Protein AF-A0A6A4AJ02-F1 (afdb_monomer_lite)

Radius of gyration: 14.38 Å; chains: 1; bounding box: 36×28×30 Å

Secondary structure (DSSP, 8-state):
-HHHHHHHHHHHHTT--HHHHHHHHT--HHHHHHHHHHHHHTT--S---PPP----

Organism: NCBI:txid53985

Foldseek 3Di:
DVVLLCQLCVVVVVVDDLVVSCVVSVHDSVVSVVSNVVVVCVVDPPDPPPPDPDDD

pLDDT: mean 75.77, std 13.89, range [49.69, 92.0]

Structure (mmCIF, N/CA/C/O backbone):
data_AF-A0A6A4AJ02-F1
#
_entry.id   AF-A0A6A4AJ02-F1
#
loop_
_atom_site.group_PDB
_atom_site.id
_atom_site.type_symbol
_atom_site.label_atom_id
_atom_site.label_alt_id
_atom_site.label_comp_id
_atom_site.label_asym_id
_atom_site.label_entity_id
_atom_site.label_seq_id
_atom_site.pdbx_PDB_ins_code
_atom_site.Cartn_x
_atom_site.Cartn_y
_atom_site.Cartn_z
_atom_site.occupancy
_atom_site.B_iso_or_equiv
_atom_site.auth_seq_id
_atom_site.auth_comp_id
_atom_site.auth_asym_id
_atom_site.auth_atom_id
_atom_site.pdbx_PDB_model_num
ATOM 1 N N . MET A 1 1 ? 1.711 8.226 8.695 1.00 54.44 1 MET A N 1
ATOM 2 C CA . MET A 1 1 ? 1.106 7.449 7.586 1.00 54.44 1 MET A CA 1
ATOM 3 C C . MET A 1 1 ? -0.253 6.831 7.943 1.00 54.44 1 MET A C 1
ATOM 5 O O . MET A 1 1 ? -0.737 6.038 7.155 1.00 54.44 1 MET A O 1
ATOM 9 N N . GLU A 1 2 ? -0.909 7.141 9.071 1.00 54.75 2 GLU A N 1
ATOM 10 C CA . GLU A 1 2 ? -2.133 6.415 9.476 1.00 54.75 2 GLU A CA 1
ATOM 11 C C . GLU A 1 2 ? -3.281 6.527 8.446 1.00 54.75 2 GLU A C 1
ATOM 13 O O . GLU A 1 2 ? -3.848 5.512 8.043 1.00 54.75 2 GLU A O 1
ATOM 18 N N . ARG A 1 3 ? -3.508 7.730 7.891 1.00 66.56 3 ARG A N 1
ATOM 19 C CA . ARG A 1 3 ? -4.444 7.975 6.771 1.00 66.56 3 ARG A CA 1
ATOM 20 C C . ARG A 1 3 ? -4.004 7.328 5.450 1.00 66.56 3 ARG A C 1
ATOM 22 O O . ARG A 1 3 ? -4.810 6.720 4.755 1.00 66.56 3 ARG A O 1
ATOM 29 N N . GLU A 1 4 ? -2.717 7.411 5.116 1.00 68.88 4 GLU A N 1
ATOM 30 C CA . GLU A 1 4 ? -2.158 6.844 3.874 1.00 68.88 4 GLU A CA 1
ATOM 31 C C . GLU A 1 4 ? -2.152 5.307 3.874 1.00 68.88 4 GLU A C 1
ATOM 33 O O . GLU A 1 4 ? -2.330 4.671 2.833 1.00 68.88 4 GLU A O 1
ATOM 38 N N . ARG A 1 5 ? -1.994 4.698 5.053 1.00 73.25 5 ARG A N 1
ATOM 39 C CA . ARG A 1 5 ? -2.028 3.248 5.258 1.00 73.25 5 ARG A CA 1
ATOM 40 C C . ARG A 1 5 ? -3.399 2.680 4.904 1.00 73.25 5 ARG A C 1
ATOM 42 O O . ARG A 1 5 ? -3.472 1.651 4.235 1.00 73.25 5 ARG A O 1
ATOM 49 N N . GLY A 1 6 ? -4.468 3.377 5.297 1.00 76.25 6 GLY A N 1
ATOM 50 C CA . GLY A 1 6 ? -5.844 3.035 4.934 1.00 76.25 6 GLY A CA 1
ATOM 51 C C . GLY A 1 6 ? -6.059 3.039 3.421 1.00 76.25 6 GLY A C 1
ATOM 52 O O . GLY A 1 6 ? -6.610 2.081 2.879 1.00 76.25 6 GLY A O 1
ATOM 53 N N . SER A 1 7 ? -5.528 4.049 2.727 1.00 82.25 7 SER A N 1
ATOM 54 C CA . SER A 1 7 ? -5.588 4.132 1.264 1.00 82.25 7 SER A CA 1
ATOM 55 C C . SER A 1 7 ? -4.830 2.987 0.590 1.00 82.25 7 SER A C 1
ATOM 57 O O . SER A 1 7 ? -5.394 2.308 -0.259 1.00 82.25 7 SER A O 1
ATOM 59 N N . ILE A 1 8 ? -3.588 2.693 0.993 1.00 86.44 8 ILE A N 1
ATOM 60 C CA . ILE A 1 8 ? -2.796 1.592 0.409 1.00 86.44 8 ILE A CA 1
ATOM 61 C C . ILE A 1 8 ? -3.483 0.231 0.612 1.00 86.44 8 ILE A C 1
ATOM 63 O O . ILE A 1 8 ? -3.587 -0.560 -0.329 1.00 86.44 8 ILE A O 1
ATOM 67 N N . ILE A 1 9 ? -3.985 -0.038 1.821 1.00 81.44 9 ILE A N 1
ATOM 68 C CA . ILE A 1 9 ? -4.687 -1.288 2.145 1.00 81.44 9 ILE A CA 1
ATOM 69 C C . ILE A 1 9 ? -6.012 -1.382 1.372 1.00 81.44 9 ILE A C 1
ATOM 71 O O . ILE A 1 9 ? -6.323 -2.440 0.822 1.00 81.44 9 ILE A O 1
ATOM 75 N N . GLY A 1 10 ? -6.769 -0.285 1.271 1.00 84.94 10 GLY A N 1
ATOM 76 C CA . GLY A 1 10 ? -8.012 -0.220 0.498 1.00 84.94 10 GLY A CA 1
ATOM 77 C C . GLY A 1 10 ? -7.788 -0.466 -0.995 1.00 84.94 10 GLY A C 1
ATOM 78 O O . GLY A 1 10 ? -8.488 -1.271 -1.610 1.00 84.94 10 GLY A O 1
ATOM 79 N N . LEU A 1 11 ? -6.744 0.135 -1.566 1.00 85.06 11 LEU A N 1
ATOM 80 C CA . LEU A 1 11 ? -6.358 -0.079 -2.959 1.00 85.06 11 LEU A CA 1
ATOM 81 C C . LEU A 1 11 ? -5.920 -1.531 -3.217 1.00 85.06 11 LEU A C 1
ATOM 83 O O . LEU A 1 11 ? -6.281 -2.113 -4.242 1.00 85.06 11 LEU A O 1
ATOM 87 N N . ARG A 1 12 ? -5.197 -2.148 -2.270 1.00 84.00 12 ARG A N 1
ATOM 88 C CA . ARG A 1 12 ? -4.830 -3.572 -2.328 1.00 84.00 12 ARG A CA 1
ATOM 89 C C . ARG A 1 12 ? -6.049 -4.491 -2.227 1.00 84.00 12 ARG A C 1
ATOM 91 O O . ARG A 1 12 ? -6.081 -5.511 -2.912 1.00 84.00 12 ARG A O 1
ATOM 98 N N . LYS A 1 13 ? -7.059 -4.137 -1.422 1.00 83.25 13 LYS A N 1
ATOM 99 C CA . LYS A 1 13 ? -8.332 -4.876 -1.322 1.00 83.25 13 LYS A CA 1
ATOM 100 C C . LYS A 1 13 ? -9.099 -4.867 -2.649 1.00 83.25 13 LYS A C 1
ATOM 102 O O . LYS A 1 13 ? -9.660 -5.889 -3.025 1.00 83.25 13 LYS A O 1
ATOM 107 N N . GLY A 1 14 ? -9.017 -3.774 -3.407 1.00 84.62 14 GLY A N 1
ATOM 108 C CA . GLY A 1 14 ? -9.486 -3.686 -4.797 1.00 84.62 14 GLY A CA 1
ATOM 109 C C . GLY A 1 14 ? -8.619 -4.437 -5.820 1.00 84.62 14 GLY A C 1
ATOM 110 O O . GLY A 1 14 ? -8.707 -4.146 -7.008 1.00 84.62 14 GLY A O 1
ATOM 111 N N . ARG A 1 15 ? -7.744 -5.353 -5.373 1.00 80.81 15 ARG A N 1
ATOM 112 C CA . ARG A 1 15 ? -6.824 -6.165 -6.190 1.00 80.81 15 ARG A CA 1
ATOM 113 C C . ARG A 1 15 ? -5.873 -5.364 -7.093 1.00 80.81 15 ARG A C 1
ATOM 115 O O . ARG A 1 15 ? -5.316 -5.924 -8.034 1.00 80.81 15 ARG A O 1
ATOM 122 N N . ARG A 1 16 ? -5.613 -4.081 -6.804 1.00 85.31 16 ARG A N 1
ATOM 123 C CA . ARG A 1 16 ? -4.617 -3.307 -7.567 1.00 85.31 16 ARG A CA 1
ATOM 124 C C . ARG A 1 16 ? -3.205 -3.841 -7.336 1.00 85.31 16 ARG A C 1
ATOM 126 O O . ARG A 1 16 ? -2.835 -4.253 -6.230 1.00 85.31 16 ARG A O 1
ATOM 133 N N . SER A 1 17 ? -2.405 -3.803 -8.399 1.00 90.38 17 SER A N 1
ATOM 134 C CA . SER A 1 17 ? -0.991 -4.163 -8.351 1.00 90.38 17 SER A CA 1
ATOM 135 C C . SER A 1 17 ? -0.211 -3.170 -7.484 1.00 90.38 17 SER A C 1
ATOM 137 O O . SER A 1 17 ? -0.560 -1.995 -7.381 1.00 90.38 17 SER A O 1
ATOM 139 N N . ILE A 1 18 ? 0.879 -3.633 -6.866 1.00 87.69 18 ILE A N 1
ATOM 140 C CA . ILE A 1 18 ? 1.748 -2.787 -6.029 1.00 87.69 18 ILE A CA 1
ATOM 141 C C . ILE A 1 18 ? 2.278 -1.592 -6.836 1.00 87.69 18 ILE A C 1
ATOM 143 O O . ILE A 1 18 ? 2.375 -0.493 -6.300 1.00 87.69 18 ILE A O 1
ATOM 147 N N . HIS A 1 19 ? 2.549 -1.793 -8.129 1.00 92.00 19 HIS A N 1
ATOM 148 C CA . HIS A 1 19 ? 2.946 -0.737 -9.056 1.00 92.00 19 HIS A CA 1
ATOM 149 C C . HIS A 1 19 ? 1.870 0.350 -9.206 1.00 92.00 19 HIS A C 1
ATOM 151 O O . HIS A 1 19 ? 2.166 1.526 -9.018 1.00 92.00 19 HIS A O 1
ATOM 157 N N . GLY A 1 20 ? 0.613 -0.029 -9.460 1.00 90.88 20 GLY A N 1
ATOM 158 C CA . GLY A 1 20 ? -0.480 0.941 -9.582 1.00 90.88 20 GLY A CA 1
ATOM 159 C C . GLY A 1 20 ? -0.753 1.690 -8.275 1.00 90.88 20 GLY A C 1
ATOM 160 O O . GLY A 1 20 ? -1.008 2.890 -8.278 1.00 90.88 20 GLY A O 1
ATOM 161 N N . ILE A 1 21 ? -0.642 1.009 -7.132 1.00 90.62 21 ILE A N 1
ATOM 162 C CA . ILE A 1 21 ? -0.794 1.641 -5.813 1.00 90.62 21 ILE A CA 1
ATOM 163 C C . ILE A 1 21 ? 0.342 2.636 -5.552 1.00 90.62 21 ILE A C 1
ATOM 165 O O . ILE A 1 21 ? 0.086 3.742 -5.082 1.00 90.62 21 ILE A O 1
ATOM 169 N N . ALA A 1 22 ? 1.581 2.262 -5.872 1.00 91.19 22 ALA A N 1
ATOM 170 C CA . ALA A 1 22 ? 2.756 3.123 -5.763 1.00 91.19 22 ALA A CA 1
ATOM 171 C C . ALA A 1 22 ? 2.592 4.411 -6.585 1.00 91.19 22 ALA A C 1
ATOM 173 O O . ALA A 1 22 ? 2.806 5.497 -6.050 1.00 91.19 22 ALA A O 1
ATOM 174 N N . ALA A 1 23 ? 2.109 4.299 -7.827 1.00 90.56 23 ALA A N 1
ATOM 175 C CA . ALA A 1 23 ? 1.819 5.447 -8.684 1.00 90.56 23 ALA A CA 1
ATOM 176 C C . ALA A 1 23 ? 0.733 6.368 -8.094 1.00 90.56 23 ALA A C 1
ATOM 178 O O . ALA A 1 23 ? 0.929 7.577 -8.001 1.00 90.56 23 ALA A O 1
ATOM 179 N N . LEU A 1 24 ? -0.382 5.801 -7.620 1.00 87.94 24 LEU A N 1
ATOM 180 C CA . LEU A 1 24 ? -1.499 6.570 -7.050 1.00 87.94 24 LEU A CA 1
ATOM 181 C C . LEU A 1 24 ? -1.140 7.272 -5.738 1.00 87.94 24 LEU A C 1
ATOM 183 O O . LEU A 1 24 ? -1.602 8.375 -5.466 1.00 87.94 24 LEU A O 1
ATOM 187 N N . THR A 1 25 ? -0.329 6.616 -4.914 1.00 85.56 25 THR A N 1
ATOM 188 C CA . THR A 1 25 ? 0.088 7.130 -3.604 1.00 85.56 25 THR A CA 1
ATOM 189 C C . THR A 1 25 ? 1.380 7.941 -3.667 1.00 85.56 25 THR A C 1
ATOM 191 O O . THR A 1 25 ? 1.810 8.456 -2.640 1.00 85.56 25 THR A O 1
ATOM 194 N N . LYS A 1 26 ? 1.999 8.063 -4.854 1.00 89.62 26 LYS A N 1
ATOM 195 C CA . LYS A 1 26 ? 3.326 8.667 -5.062 1.00 89.62 26 LYS A CA 1
ATOM 196 C C . LYS A 1 26 ? 4.374 8.117 -4.079 1.00 89.62 26 LYS A C 1
ATOM 198 O O . LYS A 1 26 ? 5.194 8.852 -3.534 1.00 89.62 26 LYS A O 1
ATOM 203 N N . ARG A 1 27 ? 4.331 6.806 -3.818 1.00 84.75 27 ARG A N 1
ATOM 204 C CA . ARG A 1 27 ? 5.253 6.086 -2.920 1.00 84.75 27 ARG A CA 1
ATOM 205 C C . ARG A 1 27 ? 6.077 5.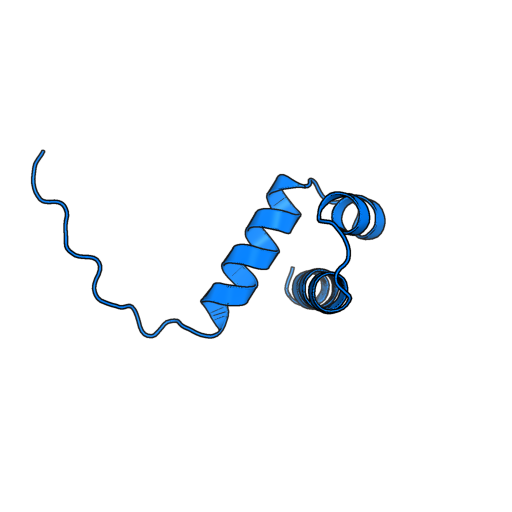071 -3.702 1.00 84.75 27 ARG A C 1
ATOM 207 O O . ARG A 1 27 ? 5.648 4.579 -4.737 1.00 84.75 27 ARG A O 1
ATOM 214 N N . SER A 1 28 ? 7.235 4.683 -3.168 1.00 90.62 28 SER A N 1
ATOM 215 C CA . SER A 1 28 ? 8.004 3.574 -3.738 1.00 90.62 28 SER A CA 1
ATOM 216 C C . SER A 1 28 ? 7.275 2.239 -3.551 1.00 90.62 28 SER A C 1
ATOM 218 O O . SER A 1 28 ? 6.609 2.010 -2.536 1.00 90.62 28 SER A O 1
ATOM 220 N N . GLN A 1 29 ? 7.445 1.315 -4.500 1.00 89.50 29 GLN A N 1
ATOM 221 C CA . GLN A 1 29 ? 6.878 -0.035 -4.407 1.00 89.50 29 GLN A CA 1
ATOM 222 C C . GLN A 1 29 ? 7.318 -0.761 -3.128 1.00 89.50 29 GLN A C 1
ATOM 224 O O . GLN A 1 29 ? 6.521 -1.477 -2.525 1.00 89.50 29 GLN A O 1
ATOM 229 N N . GLY A 1 30 ? 8.557 -0.531 -2.676 1.00 91.38 30 GLY A N 1
ATOM 230 C CA . GLY A 1 30 ? 9.065 -1.054 -1.406 1.00 91.38 30 GLY A CA 1
ATOM 231 C C . GLY A 1 30 ? 8.275 -0.542 -0.199 1.00 91.38 30 GLY A C 1
ATOM 232 O O . GLY A 1 30 ? 7.908 -1.334 0.666 1.00 91.38 30 GLY A O 1
ATOM 233 N N . THR A 1 31 ? 7.927 0.750 -0.179 1.00 87.88 31 THR A N 1
ATOM 234 C CA . THR A 1 31 ? 7.086 1.341 0.877 1.00 87.88 31 THR A CA 1
ATOM 235 C C . THR A 1 31 ? 5.677 0.757 0.846 1.00 87.88 31 THR A C 1
ATOM 237 O O . THR A 1 31 ? 5.158 0.359 1.882 1.00 87.88 31 THR A O 1
ATOM 240 N N . VAL A 1 32 ? 5.067 0.631 -0.335 1.00 88.50 32 VAL A N 1
ATOM 241 C CA . VAL A 1 32 ? 3.729 0.034 -0.490 1.00 88.50 32 VAL A CA 1
ATOM 242 C C . VAL A 1 32 ? 3.718 -1.438 -0.067 1.00 88.50 32 VAL A C 1
ATOM 244 O O . VAL A 1 32 ? 2.833 -1.859 0.673 1.00 88.50 32 VAL A O 1
ATOM 247 N N . SER A 1 33 ? 4.715 -2.220 -0.490 1.00 88.81 33 SER A N 1
ATOM 248 C CA . SER A 1 33 ? 4.883 -3.629 -0.108 1.00 88.81 33 SER A CA 1
ATOM 249 C C . SER A 1 33 ? 5.051 -3.782 1.403 1.00 88.81 33 SER A C 1
ATOM 251 O O . SER A 1 33 ? 4.390 -4.621 2.020 1.00 88.81 33 SER A O 1
ATOM 253 N N . ARG A 1 34 ? 5.870 -2.917 2.016 1.00 86.81 34 ARG A N 1
ATOM 254 C CA . ARG A 1 34 ? 6.039 -2.837 3.469 1.00 86.81 34 ARG A CA 1
ATOM 255 C C . ARG A 1 34 ? 4.720 -2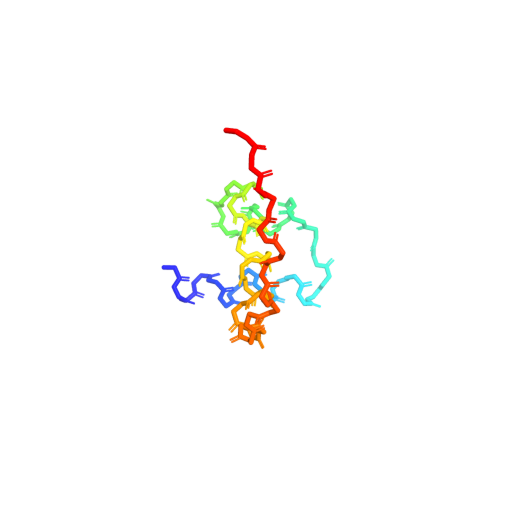.501 4.158 1.00 86.81 34 ARG A C 1
ATOM 257 O O . ARG A 1 34 ? 4.324 -3.227 5.056 1.00 86.81 34 ARG A O 1
ATOM 264 N N . VAL A 1 35 ? 3.987 -1.495 3.685 1.00 85.19 35 VAL A N 1
ATOM 265 C CA . VAL A 1 35 ? 2.693 -1.094 4.253 1.00 85.19 35 VAL A CA 1
ATOM 266 C C . VAL A 1 35 ? 1.632 -2.188 4.126 1.00 85.19 35 VAL A C 1
ATOM 268 O O . VAL A 1 35 ? 0.879 -2.393 5.071 1.00 85.19 35 VAL A O 1
ATOM 271 N N . ILE A 1 36 ? 1.558 -2.913 3.008 1.00 84.00 36 ILE A N 1
ATOM 272 C CA . ILE A 1 36 ? 0.631 -4.048 2.854 1.00 84.00 36 ILE A CA 1
ATOM 273 C C . ILE A 1 36 ? 1.008 -5.170 3.827 1.00 84.00 36 ILE A C 1
ATOM 275 O O . ILE A 1 36 ? 0.138 -5.717 4.504 1.00 84.00 36 ILE A O 1
ATOM 279 N N . ARG A 1 37 ? 2.305 -5.487 3.927 1.00 82.06 37 ARG A N 1
ATOM 280 C CA . ARG A 1 37 ? 2.830 -6.520 4.828 1.00 82.06 37 ARG A CA 1
ATOM 281 C C . ARG A 1 37 ? 2.565 -6.164 6.289 1.00 82.06 37 ARG A C 1
ATOM 283 O O . ARG A 1 37 ? 1.965 -6.951 7.008 1.00 82.06 37 ARG A O 1
ATOM 290 N N . GLU A 1 38 ? 2.931 -4.955 6.698 1.00 77.75 38 GLU A N 1
ATOM 291 C CA . GLU A 1 38 ? 2.733 -4.438 8.052 1.00 77.75 38 GLU A CA 1
ATOM 292 C C . GLU A 1 38 ? 1.253 -4.207 8.371 1.00 77.75 38 GLU A C 1
ATOM 294 O O . GLU A 1 38 ? 0.801 -4.429 9.489 1.00 77.75 38 GLU A O 1
ATOM 299 N N . GLY A 1 39 ? 0.470 -3.7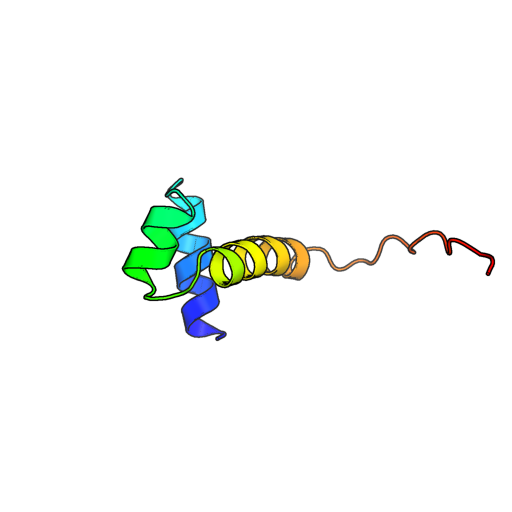37 7.399 1.00 66.12 39 GLY A N 1
ATOM 300 C CA . GLY A 1 39 ? -0.977 -3.545 7.510 1.00 66.12 39 GLY A CA 1
ATOM 301 C C . GLY A 1 39 ? -1.721 -4.856 7.741 1.00 66.12 39 GLY A C 1
ATOM 302 O O . GLY A 1 39 ? -2.702 -4.880 8.480 1.00 66.12 39 GLY A O 1
ATOM 303 N N . SER A 1 40 ? -1.212 -5.951 7.167 1.00 56.25 40 SER A N 1
ATOM 304 C CA . SER A 1 40 ? -1.698 -7.308 7.415 1.00 56.25 40 SER A CA 1
ATOM 305 C C . SER A 1 40 ? -1.238 -7.867 8.766 1.00 56.25 40 SER A C 1
ATOM 307 O O . SE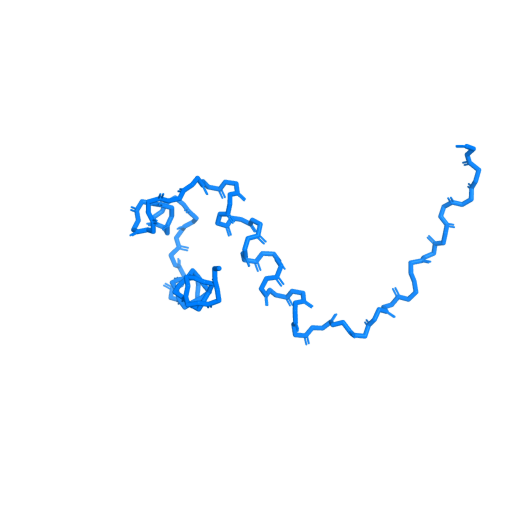R A 1 40 ? -1.980 -8.630 9.381 1.00 56.25 40 SER A O 1
ATOM 309 N N . THR A 1 41 ? -0.049 -7.498 9.257 1.00 56.38 41 THR A N 1
ATOM 310 C CA . THR A 1 41 ? 0.451 -7.950 10.570 1.00 56.38 41 THR A CA 1
ATOM 311 C C . THR A 1 41 ? -0.100 -7.130 11.738 1.00 56.38 41 THR A C 1
ATOM 313 O O . THR A 1 41 ? -0.224 -7.656 12.840 1.00 56.38 41 THR A O 1
ATOM 316 N N . ALA A 1 42 ? -0.547 -5.891 11.509 1.00 52.16 42 ALA A N 1
ATOM 317 C CA . ALA A 1 42 ? -1.163 -5.049 12.538 1.00 52.16 42 ALA A CA 1
ATOM 318 C C . ALA A 1 42 ? -2.516 -5.573 13.059 1.00 52.16 42 ALA A C 1
ATOM 320 O O . ALA A 1 42 ? -2.950 -5.148 14.123 1.00 52.16 42 ALA A O 1
ATOM 321 N N . LYS A 1 43 ? -3.171 -6.512 12.356 1.00 51.50 43 LYS A N 1
ATOM 322 C CA . LYS A 1 43 ? -4.379 -7.209 12.848 1.00 51.50 43 LYS A CA 1
ATOM 323 C C . LYS A 1 43 ? -4.117 -8.612 13.409 1.00 51.50 43 LYS A C 1
ATOM 325 O O . LYS A 1 43 ? -5.058 -9.289 13.807 1.00 51.50 43 LYS A O 1
ATOM 330 N N . SER A 1 44 ? -2.863 -9.061 13.477 1.00 49.69 44 SER A N 1
ATOM 331 C CA . SER A 1 44 ? -2.518 -10.359 14.065 1.00 49.69 44 SER A CA 1
ATOM 332 C C . SER A 1 44 ? -1.167 -10.294 14.773 1.00 49.69 44 SER A C 1
ATOM 334 O O . SER A 1 44 ? -0.233 -11.023 14.462 1.00 49.69 44 SER A O 1
ATOM 336 N N . MET A 1 45 ? -1.054 -9.405 15.758 1.00 52.97 45 MET A N 1
ATOM 337 C CA . MET A 1 45 ? -0.050 -9.549 16.808 1.00 52.97 45 MET A CA 1
ATOM 338 C C . MET A 1 45 ? -0.699 -10.147 18.059 1.00 52.97 45 MET A C 1
ATOM 340 O O . MET A 1 45 ? -0.727 -9.541 19.122 1.00 52.97 45 MET A O 1
ATOM 344 N N . LYS A 1 46 ? -1.161 -11.398 17.956 1.00 54.41 46 LYS A N 1
ATOM 345 C CA . LYS A 1 46 ? -0.677 -12.353 18.955 1.00 54.41 46 LYS A CA 1
ATOM 346 C C . LYS A 1 46 ? 0.658 -12.846 18.407 1.00 54.41 46 LYS A C 1
ATOM 348 O O . LYS A 1 46 ? 0.647 -13.548 17.395 1.00 54.41 46 LYS A O 1
ATOM 353 N N . PRO A 1 47 ? 1.800 -12.453 18.991 1.00 60.03 47 PRO A N 1
ATOM 354 C CA . PRO A 1 47 ? 3.067 -13.026 18.581 1.00 60.03 47 PRO A CA 1
ATOM 355 C C . PRO A 1 47 ? 2.980 -14.541 18.795 1.00 60.03 47 PRO A C 1
ATOM 357 O O . PRO A 1 47 ? 2.884 -15.013 19.927 1.00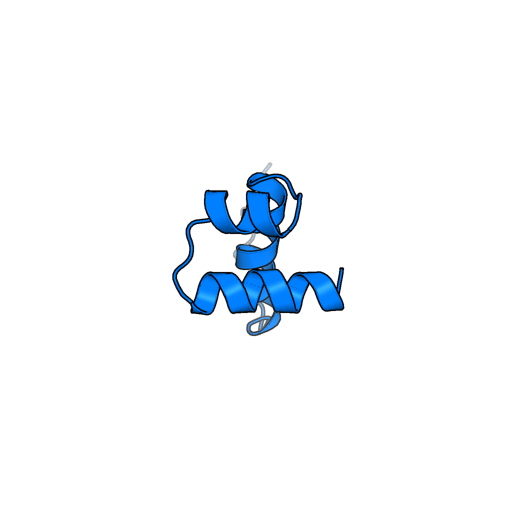 60.03 47 PRO A O 1
ATOM 360 N N . LYS A 1 48 ? 3.013 -15.332 17.714 1.00 53.41 48 LYS A N 1
ATOM 361 C CA . LYS A 1 48 ? 3.538 -16.692 17.846 1.00 53.41 48 LYS A CA 1
ATOM 362 C C . LYS A 1 48 ? 4.980 -16.484 18.276 1.00 53.41 48 LYS A C 1
ATOM 364 O O . LYS A 1 48 ? 5.721 -15.853 17.523 1.00 53.41 48 LYS A O 1
ATOM 369 N N . LYS A 1 49 ? 5.327 -16.907 19.502 1.00 59.47 49 LYS A N 1
ATOM 370 C CA . LYS A 1 49 ? 6.696 -16.830 20.029 1.00 59.47 49 LYS A CA 1
ATOM 371 C C . LYS A 1 49 ? 7.648 -17.190 18.883 1.00 59.47 49 LYS A C 1
ATOM 373 O O . LYS A 1 49 ? 7.537 -18.310 18.372 1.00 59.47 49 LYS A O 1
ATOM 378 N N . PRO A 1 50 ? 8.508 -16.268 18.417 1.00 66.38 50 PRO A N 1
ATOM 379 C CA . PRO A 1 50 ? 9.538 -16.657 17.477 1.00 66.38 50 PRO A CA 1
ATOM 380 C C . PRO A 1 50 ? 10.357 -17.732 18.187 1.00 66.38 50 PRO A C 1
ATOM 382 O O . PRO A 1 50 ? 10.771 -17.539 19.330 1.00 66.38 50 PRO A O 1
ATOM 385 N N . LYS A 1 51 ? 10.535 -18.896 17.556 1.00 65.69 51 LYS A N 1
ATOM 386 C CA . LYS A 1 51 ? 11.533 -19.850 18.038 1.00 65.69 51 LYS A CA 1
A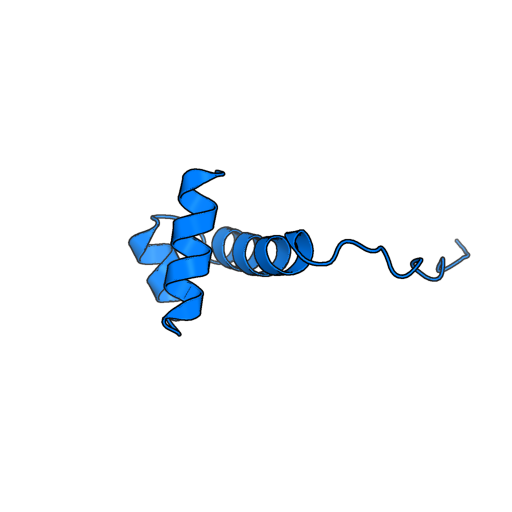TOM 387 C C . LYS A 1 51 ? 12.867 -19.097 17.969 1.00 65.69 51 LYS A C 1
ATOM 389 O O . LYS A 1 51 ? 13.215 -18.675 16.862 1.00 65.69 51 LYS A O 1
ATOM 394 N N . PRO A 1 52 ? 13.568 -18.847 19.092 1.00 71.50 52 PRO A N 1
ATOM 395 C CA . PRO A 1 52 ? 14.889 -18.250 19.015 1.00 71.50 52 PRO A CA 1
ATOM 396 C C . PRO A 1 52 ? 15.739 -19.187 18.157 1.00 71.50 52 PRO A C 1
ATOM 398 O O . PRO A 1 52 ? 15.852 -20.379 18.449 1.00 71.50 52 PRO A O 1
ATOM 401 N N . ARG A 1 53 ? 16.289 -18.674 17.054 1.00 75.25 53 ARG A N 1
ATOM 402 C CA . ARG A 1 53 ? 17.476 -19.290 16.467 1.00 75.25 53 ARG A CA 1
ATOM 403 C C . ARG A 1 53 ? 18.601 -18.932 17.430 1.00 75.25 53 ARG A C 1
ATOM 405 O O . ARG A 1 53 ? 19.080 -17.807 17.415 1.00 75.25 53 ARG A O 1
ATOM 412 N N . GLY A 1 54 ? 18.874 -19.833 18.370 1.00 69.25 54 GLY A N 1
ATOM 413 C CA . GLY A 1 54 ? 20.062 -19.745 19.209 1.00 69.25 54 GLY A CA 1
ATOM 414 C C . GLY A 1 54 ? 21.323 -19.944 18.368 1.00 69.25 54 GLY A C 1
ATOM 415 O O . GLY A 1 54 ? 21.271 -20.701 17.401 1.00 69.25 54 GLY A O 1
ATOM 416 N N . GLY A 1 55 ? 22.404 -19.278 18.790 1.00 64.50 55 GLY A N 1
ATOM 417 C CA . GLY A 1 55 ? 23.798 -19.458 18.351 1.00 64.50 55 GLY A CA 1
ATOM 418 C C . GLY A 1 55 ? 24.067 -18.989 16.916 1.00 64.50 55 GLY A C 1
ATOM 419 O O . GLY A 1 55 ? 23.485 -19.533 15.985 1.00 64.50 55 GLY A O 1
ATOM 420 N N . SER A 1 56 ? 24.902 -17.985 16.644 1.00 52.16 56 SER A N 1
ATOM 421 C CA . SER A 1 56 ? 26.022 -17.381 17.386 1.00 52.16 56 SER A CA 1
ATOM 422 C C . SER A 1 56 ? 26.047 -15.865 17.214 1.00 52.16 56 SER A C 1
ATOM 424 O O . SER A 1 56 ? 25.476 -15.384 16.209 1.00 52.16 56 SER A O 1
#

Sequence (56 aa):
MERERGSIIGLRKGRRSIHGIAALTKRSQGTVSRVIREGSTAKSMKPKKPKPRGGS